Protein AF-A0A9D1BVY3-F1 (afdb_monomer_lite)

Foldseek 3Di:
DDDDDDDDDPDPPVVVVVVVVVVVVVPPDDDDDDPDPPDDDPPCPPPFVPDKDWDDDPAAIEIETHPCVVVRVVVVVVCVVCVVVVCVVVVDDDPHHYYHYDDPDPVVVVVDCPCVVDDPPPPVPDDDD

Radius of gyration: 34.02 Å; chains: 1; bounding box: 101×37×44 Å

Secondary structure (DSSP, 8-state):
------------HHHHHHHHHHHHHTT------------S-----TTGGG-EEEEE-SSEEEEEEGGGHHHHHHHHHHHHHHHHHHHHHHT----SPEEEE--SSHHHHTT--TTTTS-----------

Sequence (129 aa):
MFSKQITFPIMNRKRILVALLFSMLCSFSFAQRLQTTFGKNRIQYHNDFKEWMQYESPHFVTYWYGEGRNIGQAVVQLAELDYEYIQSILEHSINHKIEIIVYTDITDLKQSNMGTEETFVNTGGQTKI

pLDDT: mean 74.88, std 17.73, range [41.19, 97.38]

Structure (mmCIF, N/CA/C/O backbone):
data_AF-A0A9D1BVY3-F1
#
_entry.id   AF-A0A9D1BVY3-F1
#
loop_
_atom_site.group_PDB
_atom_site.id
_atom_site.type_symbol
_atom_site.label_atom_id
_atom_site.label_alt_id
_atom_site.label_comp_id
_atom_site.label_asym_id
_atom_site.label_entity_id
_atom_site.label_seq_id
_atom_site.pdbx_PDB_ins_code
_atom_site.Cartn_x
_atom_site.Cartn_y
_atom_site.Cartn_z
_atom_site.occupancy
_atom_site.B_iso_or_equiv
_atom_site.auth_seq_id
_atom_site.auth_comp_id
_atom_site.auth_asym_id
_atom_site.auth_atom_id
_atom_site.pdbx_PDB_model_num
ATOM 1 N N . MET A 1 1 ? 85.304 8.198 -22.268 1.00 42.16 1 MET A N 1
ATOM 2 C CA . MET A 1 1 ? 84.089 7.808 -21.519 1.00 42.16 1 MET A CA 1
ATOM 3 C C . MET A 1 1 ? 83.528 6.552 -22.177 1.00 42.16 1 MET A C 1
ATOM 5 O O . MET A 1 1 ? 83.503 6.485 -23.395 1.00 42.16 1 MET A O 1
ATOM 9 N N . PHE A 1 2 ? 83.254 5.532 -21.369 1.00 46.22 2 PHE A N 1
ATOM 10 C CA . PHE A 1 2 ? 83.061 4.118 -21.709 1.00 46.22 2 PHE A CA 1
ATOM 11 C C . PHE A 1 2 ? 82.079 3.808 -22.855 1.00 46.22 2 PHE A C 1
ATOM 13 O O . PHE A 1 2 ? 80.932 4.236 -22.812 1.00 46.22 2 PHE A O 1
ATOM 20 N N . SER A 1 3 ? 82.482 2.928 -23.778 1.00 43.12 3 SER A N 1
ATOM 21 C CA . SER A 1 3 ? 81.554 2.084 -24.544 1.00 43.12 3 SER A CA 1
ATOM 22 C C . SER A 1 3 ? 81.644 0.663 -23.981 1.00 43.12 3 SER A C 1
ATOM 24 O O . SER A 1 3 ? 82.603 -0.062 -24.241 1.00 43.12 3 SER A O 1
ATOM 26 N N . LYS A 1 4 ? 80.696 0.290 -23.112 1.00 50.75 4 LYS A N 1
ATOM 27 C CA . LYS A 1 4 ? 80.533 -1.094 -22.644 1.00 50.75 4 LYS A CA 1
ATOM 28 C C . LYS A 1 4 ? 79.823 -1.873 -23.750 1.00 50.75 4 LYS A C 1
ATOM 30 O O . LYS A 1 4 ? 78.652 -1.620 -24.014 1.00 50.75 4 LYS A O 1
ATOM 35 N N . GLN A 1 5 ? 80.511 -2.828 -24.371 1.00 55.28 5 GLN A N 1
ATOM 36 C CA . GLN A 1 5 ? 79.847 -3.814 -25.219 1.00 55.28 5 GLN A CA 1
ATOM 37 C C . GLN A 1 5 ? 78.935 -4.691 -24.350 1.00 55.28 5 GLN A C 1
ATOM 39 O O . GLN A 1 5 ? 79.390 -5.328 -23.399 1.00 55.28 5 GLN A O 1
ATOM 44 N N . ILE A 1 6 ? 77.641 -4.700 -24.664 1.00 58.75 6 ILE A N 1
ATOM 45 C CA . ILE A 1 6 ? 76.645 -5.564 -24.029 1.00 58.75 6 ILE A CA 1
ATOM 46 C C . ILE A 1 6 ? 76.824 -6.963 -24.622 1.00 58.75 6 ILE A C 1
ATOM 48 O O . ILE A 1 6 ? 76.410 -7.235 -25.745 1.00 58.75 6 ILE A O 1
ATOM 52 N N . THR A 1 7 ? 77.477 -7.853 -23.882 1.00 54.28 7 THR A N 1
ATOM 53 C CA . THR A 1 7 ? 77.525 -9.280 -24.210 1.00 54.28 7 THR A CA 1
ATOM 54 C C . THR A 1 7 ? 76.281 -9.945 -23.628 1.00 54.28 7 THR A C 1
ATOM 56 O O . THR A 1 7 ? 76.135 -10.060 -22.413 1.00 54.28 7 THR A O 1
ATOM 59 N N . PHE A 1 8 ? 75.353 -10.367 -24.489 1.00 59.59 8 PHE A N 1
ATOM 60 C CA . PHE A 1 8 ? 74.224 -11.194 -24.064 1.00 59.59 8 PHE A CA 1
ATOM 61 C C . PHE A 1 8 ? 74.736 -12.603 -23.716 1.00 59.59 8 PHE A C 1
ATOM 63 O O . PHE A 1 8 ? 75.427 -13.211 -24.538 1.00 59.59 8 PHE A O 1
ATOM 70 N N . PRO A 1 9 ? 74.434 -13.153 -22.526 1.00 61.94 9 PRO A N 1
ATOM 71 C CA . PRO A 1 9 ? 74.867 -14.498 -22.178 1.00 61.94 9 PRO A CA 1
ATOM 72 C C . PRO A 1 9 ? 74.151 -15.525 -23.064 1.00 61.94 9 PRO A C 1
ATOM 74 O O . PRO A 1 9 ? 72.927 -15.504 -23.199 1.00 61.94 9 PRO A O 1
ATOM 77 N N . ILE A 1 10 ? 74.917 -16.446 -23.654 1.00 64.94 10 ILE A N 1
ATOM 78 C CA . ILE A 1 10 ? 74.396 -17.565 -24.449 1.00 64.94 10 ILE A CA 1
ATOM 79 C C . ILE A 1 10 ? 73.556 -18.445 -23.516 1.00 64.94 10 ILE A C 1
ATOM 81 O O . ILE A 1 10 ? 74.076 -19.157 -22.657 1.00 64.94 10 ILE A O 1
ATOM 85 N N . MET A 1 11 ? 72.234 -18.353 -23.635 1.00 65.06 11 MET A N 1
ATOM 86 C CA . MET A 1 11 ? 71.316 -19.058 -22.749 1.00 65.06 11 MET A CA 1
ATOM 87 C C . MET A 1 11 ? 71.336 -20.564 -23.047 1.00 65.06 11 MET A C 1
ATOM 89 O O . MET A 1 11 ? 71.101 -20.997 -24.174 1.00 65.06 11 MET A O 1
ATOM 93 N N . ASN A 1 12 ? 71.622 -21.378 -22.025 1.00 76.31 12 ASN A N 1
ATOM 94 C CA . ASN A 1 12 ? 71.694 -22.836 -22.144 1.00 76.31 12 ASN A CA 1
ATOM 95 C C . ASN A 1 12 ? 70.412 -23.412 -22.764 1.00 76.31 12 ASN A C 1
ATOM 97 O O . ASN A 1 12 ? 69.319 -23.175 -22.251 1.00 76.31 12 ASN A O 1
ATOM 101 N N . ARG A 1 13 ? 70.547 -24.248 -23.806 1.00 73.44 13 ARG A N 1
ATOM 102 C CA . ARG A 1 13 ? 69.419 -24.855 -24.548 1.00 73.44 13 ARG A CA 1
ATOM 103 C C . ARG A 1 13 ? 68.392 -25.546 -23.635 1.00 73.44 13 ARG A C 1
ATOM 105 O O . ARG A 1 13 ? 67.198 -25.482 -23.894 1.00 73.44 13 ARG A O 1
ATOM 112 N N . LYS A 1 14 ? 68.840 -26.122 -22.510 1.00 75.94 14 LYS A N 1
ATOM 113 C CA . LYS A 1 14 ? 67.967 -26.720 -21.481 1.00 75.94 14 LYS A CA 1
ATOM 114 C C . LYS A 1 14 ? 67.064 -25.694 -20.778 1.00 75.94 14 LYS A C 1
ATOM 116 O O . LYS A 1 14 ? 65.917 -26.003 -20.495 1.00 75.94 14 LYS A O 1
ATOM 121 N N . ARG A 1 15 ? 67.546 -24.469 -20.532 1.00 79.25 15 ARG A N 1
ATOM 122 C CA . ARG A 1 15 ? 66.753 -23.385 -19.920 1.00 79.25 15 ARG A CA 1
ATOM 123 C C . ARG A 1 15 ? 65.685 -22.858 -20.878 1.00 79.25 15 ARG A C 1
ATOM 125 O O . ARG A 1 15 ? 64.579 -22.571 -20.440 1.00 79.25 15 ARG A O 1
ATOM 132 N N . ILE A 1 16 ? 65.997 -22.807 -22.174 1.00 82.31 16 ILE A N 1
ATOM 133 C CA . ILE A 1 16 ? 65.034 -22.435 -23.223 1.00 82.31 16 ILE A CA 1
ATOM 134 C C . ILE A 1 16 ? 63.911 -23.478 -23.308 1.00 82.31 16 ILE A C 1
ATOM 136 O O . ILE A 1 16 ? 62.742 -23.113 -23.341 1.00 82.31 16 ILE A O 1
ATOM 140 N N . LEU A 1 17 ? 64.251 -24.771 -23.263 1.00 82.94 17 LEU A N 1
ATOM 141 C CA . LEU A 1 17 ? 63.256 -25.850 -23.266 1.00 82.94 17 LEU A CA 1
ATOM 142 C C . LEU A 1 17 ? 62.348 -25.820 -22.029 1.00 82.94 17 LEU A C 1
ATOM 144 O O . LEU A 1 17 ? 61.143 -26.004 -22.159 1.00 82.94 17 LEU A O 1
ATOM 148 N N . VAL A 1 18 ? 62.900 -25.537 -20.845 1.00 84.69 18 VAL A N 1
ATOM 149 C CA . VAL A 1 18 ? 62.105 -25.405 -19.611 1.00 84.69 18 VAL A CA 1
ATOM 150 C C . VAL A 1 18 ? 61.169 -24.195 -19.676 1.00 84.69 18 VAL A C 1
ATOM 152 O O . VAL A 1 18 ? 60.008 -24.306 -19.293 1.00 84.69 18 VAL A O 1
ATOM 155 N N . ALA A 1 19 ? 61.634 -23.062 -20.210 1.00 83.56 19 ALA A N 1
ATOM 156 C CA . ALA A 1 19 ? 60.797 -21.878 -20.393 1.00 83.56 19 ALA A CA 1
ATOM 157 C C . ALA A 1 19 ? 59.654 -22.122 -21.397 1.00 83.56 19 ALA A C 1
ATOM 159 O O . ALA A 1 19 ? 58.520 -21.715 -21.149 1.00 83.56 19 ALA A O 1
ATOM 160 N N . LEU A 1 20 ? 59.927 -22.840 -22.493 1.00 82.81 20 LEU A N 1
ATOM 161 C CA . LEU A 1 20 ? 58.908 -23.230 -23.474 1.00 82.81 20 LEU A CA 1
ATOM 162 C C . LEU A 1 20 ? 57.871 -24.188 -22.879 1.00 82.81 20 LEU A C 1
ATOM 164 O O . LEU A 1 20 ? 56.674 -23.995 -23.083 1.00 82.81 20 LEU A O 1
ATOM 168 N N . LEU A 1 21 ? 58.312 -25.175 -22.094 1.00 81.44 21 LEU A N 1
ATOM 169 C CA . LEU A 1 21 ? 57.415 -26.107 -21.410 1.00 81.44 21 LEU A CA 1
ATOM 170 C C . LEU A 1 21 ? 56.499 -25.378 -20.413 1.00 81.44 21 LEU A C 1
ATOM 172 O O . LEU A 1 21 ? 55.300 -25.642 -20.365 1.00 81.44 21 LEU A O 1
ATOM 176 N N . PHE A 1 22 ? 57.046 -24.420 -19.661 1.00 80.06 22 PHE A N 1
ATOM 177 C CA . PHE A 1 22 ? 56.279 -23.613 -18.711 1.00 80.06 22 PHE A CA 1
ATOM 178 C C . PHE A 1 22 ? 55.256 -22.702 -19.410 1.00 80.06 22 PHE A C 1
ATOM 180 O O . PHE A 1 22 ? 54.105 -22.621 -18.988 1.00 80.06 22 PHE A O 1
ATOM 187 N N . SER A 1 23 ? 55.636 -22.087 -20.534 1.00 77.12 23 SER A N 1
ATOM 188 C CA . SER A 1 23 ? 54.726 -21.280 -21.360 1.00 77.12 23 SER A CA 1
ATOM 189 C C . SER A 1 23 ? 53.549 -22.094 -21.908 1.00 77.12 23 SER A C 1
ATOM 191 O O . SER A 1 23 ? 52.434 -21.583 -22.010 1.00 77.12 23 SER A O 1
ATOM 193 N N . MET A 1 24 ? 53.783 -23.358 -22.265 1.00 76.00 24 MET A N 1
ATOM 194 C CA . MET A 1 24 ? 52.747 -24.238 -22.804 1.00 76.00 24 MET A CA 1
ATOM 195 C C . MET A 1 24 ? 51.742 -24.675 -21.724 1.00 76.00 24 MET A C 1
ATOM 197 O O . MET A 1 24 ? 50.550 -24.783 -22.003 1.00 76.00 24 MET A O 1
ATOM 201 N N . LEU A 1 25 ? 52.192 -24.833 -20.474 1.00 71.12 25 LEU A N 1
ATOM 202 C CA . LEU A 1 25 ? 51.334 -25.167 -19.329 1.00 71.12 25 LEU A CA 1
ATOM 203 C C . LEU A 1 25 ? 50.387 -24.019 -18.928 1.00 71.12 25 LEU A C 1
ATOM 205 O O . LEU A 1 25 ? 49.267 -24.279 -18.498 1.00 71.12 25 LEU A O 1
ATOM 209 N N . CYS A 1 26 ? 50.779 -22.756 -19.129 1.00 68.06 26 CYS A N 1
ATOM 210 C CA . CYS A 1 26 ? 49.945 -21.586 -18.809 1.00 68.06 26 CYS A CA 1
ATOM 211 C C . CYS A 1 26 ? 48.747 -21.362 -19.752 1.00 68.06 26 CYS A C 1
ATOM 213 O O . CYS A 1 26 ? 47.907 -20.511 -19.468 1.00 68.06 26 CYS A O 1
ATOM 215 N N . SER A 1 27 ? 48.646 -22.091 -20.868 1.00 66.81 27 SER A N 1
ATOM 216 C CA . SER A 1 27 ? 47.644 -21.817 -21.912 1.00 66.81 27 SER A CA 1
ATOM 217 C C . SER A 1 27 ? 46.282 -22.504 -21.687 1.00 66.81 27 SER A C 1
ATOM 219 O O . SER A 1 27 ? 45.376 -22.335 -22.497 1.00 66.81 27 SER A O 1
ATOM 221 N N . PHE A 1 28 ? 46.103 -23.257 -20.593 1.00 61.16 28 PHE A N 1
ATOM 222 C CA . PHE A 1 28 ? 44.905 -24.077 -20.330 1.00 61.16 28 PHE A CA 1
ATOM 223 C C . PHE A 1 28 ? 43.875 -23.449 -19.373 1.00 61.16 28 PHE A C 1
ATOM 225 O O . PHE A 1 28 ? 43.232 -24.148 -18.592 1.00 61.16 28 PHE A O 1
ATOM 232 N N . SER A 1 29 ? 43.656 -22.137 -19.451 1.00 64.75 29 SER A N 1
ATOM 233 C CA . SER A 1 29 ? 42.587 -21.476 -18.688 1.00 64.75 29 SER A CA 1
ATOM 234 C C . SER A 1 29 ? 41.321 -21.333 -19.539 1.00 64.75 29 SER A C 1
ATOM 236 O O . SER A 1 29 ? 41.121 -20.323 -20.211 1.00 64.75 29 SER A O 1
ATOM 238 N N . PHE A 1 30 ? 40.441 -22.339 -19.511 1.00 66.25 30 PHE A N 1
ATOM 239 C CA . PHE A 1 30 ? 39.075 -22.206 -20.030 1.00 66.25 30 PHE A CA 1
ATOM 240 C C . PHE A 1 30 ? 38.214 -21.452 -19.007 1.00 66.25 30 PHE A C 1
ATOM 242 O O . PHE A 1 30 ? 37.752 -22.022 -18.022 1.00 66.25 30 PHE A O 1
ATOM 249 N N . ALA A 1 31 ? 37.984 -20.160 -19.237 1.00 71.56 31 ALA A N 1
ATOM 250 C CA . ALA A 1 31 ? 36.973 -19.410 -18.500 1.00 71.56 31 ALA A CA 1
ATOM 251 C C . ALA A 1 31 ? 35.573 -19.874 -18.944 1.00 71.56 31 ALA A C 1
ATOM 253 O O . ALA A 1 31 ? 35.222 -19.764 -20.122 1.00 71.56 31 ALA A O 1
ATOM 254 N N . GLN A 1 32 ? 34.769 -20.396 -18.016 1.00 70.06 32 GLN A N 1
ATOM 255 C CA . GLN A 1 32 ? 33.373 -20.747 -18.280 1.00 70.06 32 GLN A CA 1
ATOM 256 C C . GLN A 1 32 ? 32.580 -19.461 -18.551 1.00 70.06 32 GLN A C 1
ATOM 258 O O . GLN A 1 32 ? 32.345 -18.661 -17.648 1.00 70.06 32 GLN A O 1
ATOM 263 N N . ARG A 1 33 ? 32.175 -19.232 -19.805 1.00 64.56 33 ARG A N 1
ATOM 264 C CA . ARG A 1 33 ? 31.245 -18.146 -20.139 1.00 64.56 33 ARG A CA 1
ATOM 265 C C . ARG A 1 33 ? 29.829 -18.626 -19.842 1.00 64.56 33 ARG A C 1
ATOM 267 O O . ARG A 1 33 ? 29.330 -19.525 -20.513 1.00 64.56 33 ARG A O 1
ATOM 274 N N . LEU A 1 34 ? 29.185 -18.025 -18.846 1.00 62.09 34 LEU A N 1
ATOM 275 C CA . LEU A 1 34 ? 27.749 -18.173 -18.622 1.00 62.09 34 LEU A CA 1
ATOM 276 C C . LEU A 1 34 ? 27.015 -17.509 -19.792 1.00 62.09 34 LEU A C 1
ATOM 278 O O . LEU A 1 34 ? 26.932 -16.286 -19.868 1.00 62.09 34 LEU A O 1
ATOM 282 N N . GLN A 1 35 ? 26.513 -18.308 -20.732 1.00 59.97 35 GLN A N 1
ATOM 283 C CA . GLN A 1 35 ? 25.638 -17.813 -21.787 1.00 59.97 35 GLN A CA 1
ATOM 284 C C . GLN A 1 35 ? 24.215 -17.746 -21.240 1.00 59.97 35 GLN A C 1
ATOM 286 O O . GLN A 1 35 ? 23.431 -18.682 -21.378 1.00 59.97 35 GLN A O 1
ATOM 291 N N . THR A 1 36 ? 23.884 -16.637 -20.584 1.00 62.06 36 THR A N 1
ATOM 292 C CA . THR A 1 36 ? 22.492 -16.320 -20.282 1.00 62.06 36 THR A CA 1
ATOM 293 C C . THR A 1 36 ? 21.882 -15.663 -21.516 1.00 62.06 36 THR A C 1
ATOM 295 O O . THR A 1 36 ? 22.367 -14.652 -22.024 1.00 62.06 36 THR A O 1
ATOM 298 N N . THR A 1 37 ? 20.812 -16.245 -22.052 1.00 59.56 37 THR A N 1
ATOM 299 C CA . THR A 1 37 ? 19.938 -15.521 -22.976 1.00 59.56 37 THR A CA 1
ATOM 300 C C . THR A 1 37 ? 19.244 -14.435 -22.171 1.00 59.56 37 THR A C 1
ATOM 302 O O . THR A 1 37 ? 18.290 -14.713 -21.445 1.00 59.56 37 THR A O 1
ATOM 305 N N . PHE A 1 38 ? 19.758 -13.209 -22.268 1.00 59.25 38 PHE A N 1
ATOM 306 C CA . PHE A 1 38 ? 19.105 -12.010 -21.758 1.00 59.25 38 PHE A CA 1
ATOM 307 C C . PHE A 1 38 ? 17.762 -11.871 -22.490 1.00 59.25 38 PHE A C 1
ATOM 309 O O . PHE A 1 38 ? 17.678 -11.372 -23.613 1.00 59.25 38 PHE A O 1
ATOM 316 N N . GLY A 1 39 ? 16.705 -12.421 -21.892 1.00 57.88 39 GLY A N 1
ATOM 317 C CA . GLY A 1 39 ? 15.340 -12.186 -22.331 1.00 57.88 39 GLY A CA 1
ATOM 318 C C . GLY A 1 39 ? 15.074 -10.690 -22.238 1.00 57.88 39 GLY A C 1
ATOM 319 O O . GLY A 1 39 ? 15.389 -10.094 -21.215 1.00 57.88 39 GLY A O 1
ATOM 320 N N . LYS A 1 40 ? 14.582 -10.117 -23.345 1.00 58.50 40 LYS A N 1
ATOM 321 C CA . LYS A 1 40 ? 14.055 -8.753 -23.533 1.00 58.50 40 LYS A CA 1
ATOM 322 C C . LYS A 1 40 ? 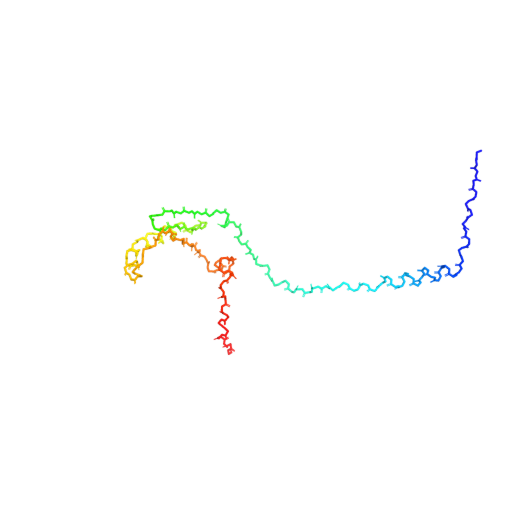14.113 -7.876 -22.275 1.00 58.50 40 LYS A C 1
ATOM 324 O O . LYS A 1 40 ? 13.448 -8.200 -21.295 1.00 58.50 40 LYS A O 1
ATOM 329 N N . ASN A 1 41 ? 14.828 -6.747 -22.351 1.00 56.12 41 ASN A N 1
ATOM 330 C CA . ASN A 1 41 ? 14.800 -5.678 -21.345 1.00 56.12 41 ASN A CA 1
ATOM 331 C C . ASN A 1 41 ? 13.408 -5.575 -20.702 1.00 56.12 41 ASN A C 1
ATOM 333 O O . ASN A 1 41 ? 12.438 -5.259 -21.395 1.00 56.12 41 ASN A O 1
ATOM 337 N N . ARG A 1 42 ? 13.307 -5.809 -19.386 1.00 55.16 42 ARG A N 1
ATOM 338 C CA . ARG A 1 42 ? 12.199 -5.235 -18.620 1.00 55.16 42 ARG A CA 1
ATOM 339 C C . ARG A 1 42 ? 12.396 -3.730 -18.723 1.00 55.16 42 ARG A C 1
ATOM 341 O O . ARG A 1 42 ? 13.327 -3.191 -18.132 1.00 55.16 42 ARG A O 1
ATOM 348 N N . ILE A 1 43 ? 11.600 -3.073 -19.561 1.00 49.34 43 ILE A N 1
ATOM 349 C CA . ILE A 1 43 ? 11.563 -1.616 -19.602 1.00 49.34 43 ILE A CA 1
ATOM 350 C C . ILE A 1 43 ? 10.973 -1.209 -18.259 1.00 49.34 43 ILE A C 1
ATOM 352 O O . ILE A 1 43 ? 9.779 -1.349 -18.021 1.00 49.34 43 ILE A O 1
ATOM 356 N N . GLN A 1 44 ? 11.844 -0.809 -17.345 1.00 55.06 44 GLN A N 1
ATOM 357 C CA . GLN A 1 44 ? 11.439 -0.245 -16.077 1.00 55.06 44 GLN A CA 1
ATOM 358 C C . GLN A 1 44 ? 10.983 1.179 -16.385 1.00 55.06 44 GLN A C 1
ATOM 360 O O . GLN A 1 44 ? 11.809 2.048 -16.672 1.00 55.06 44 GLN A O 1
ATOM 365 N N . TYR A 1 45 ? 9.670 1.407 -16.414 1.00 53.03 45 TYR A N 1
ATOM 366 C CA . TYR A 1 45 ? 9.091 2.747 -16.506 1.00 53.03 45 TYR A CA 1
ATOM 367 C C . TYR A 1 45 ? 9.343 3.457 -15.163 1.00 53.03 45 TYR A C 1
ATOM 369 O O . TYR A 1 45 ? 8.496 3.536 -14.287 1.00 53.03 45 TYR A O 1
ATOM 377 N N . HIS A 1 46 ? 10.591 3.869 -14.943 1.00 54.66 46 HIS A N 1
ATOM 378 C CA . HIS A 1 46 ? 11.146 4.158 -13.617 1.00 54.66 46 HIS A CA 1
ATOM 379 C C . HIS A 1 46 ? 11.011 5.627 -13.189 1.00 54.66 46 HIS A C 1
ATOM 381 O O . HIS A 1 46 ? 11.879 6.151 -12.489 1.00 54.66 46 HIS A O 1
ATOM 387 N N . ASN A 1 47 ? 9.953 6.317 -13.615 1.00 55.28 47 ASN A N 1
ATOM 388 C CA . ASN A 1 47 ? 9.692 7.678 -13.139 1.00 55.28 47 ASN A CA 1
ATOM 389 C C . ASN A 1 47 ? 8.547 7.743 -12.124 1.00 55.28 47 ASN A C 1
ATOM 391 O O . ASN A 1 47 ? 8.663 8.520 -11.184 1.00 55.28 47 ASN A O 1
ATOM 395 N N . ASP A 1 48 ? 7.533 6.883 -12.230 1.00 54.03 48 ASP A N 1
ATOM 396 C CA . ASP A 1 48 ? 6.344 6.976 -11.367 1.00 54.03 48 ASP A CA 1
ATOM 397 C C . ASP A 1 48 ? 6.605 6.457 -9.942 1.00 54.03 48 ASP A C 1
ATOM 399 O O . ASP A 1 48 ? 5.972 6.900 -8.991 1.00 54.03 48 ASP A O 1
ATOM 403 N N . PHE A 1 49 ? 7.605 5.585 -9.768 1.00 57.84 49 PHE A N 1
ATOM 404 C CA . PHE A 1 49 ? 8.049 5.070 -8.463 1.00 57.84 49 PHE A CA 1
ATOM 405 C C . PHE A 1 49 ? 8.937 6.030 -7.663 1.00 57.84 49 PHE A C 1
ATOM 407 O O . PHE A 1 49 ? 9.351 5.695 -6.552 1.00 57.84 49 PHE A O 1
ATOM 414 N N . LYS A 1 50 ? 9.313 7.183 -8.230 1.00 59.41 50 LYS A N 1
ATOM 415 C CA . LYS A 1 50 ? 10.249 8.105 -7.565 1.00 59.41 50 LYS A CA 1
ATOM 416 C C . LYS A 1 50 ? 9.621 8.817 -6.374 1.00 59.41 50 LYS A C 1
ATOM 418 O O . LYS A 1 50 ? 10.347 9.226 -5.473 1.00 59.41 50 LYS A O 1
ATOM 423 N N . GLU A 1 51 ? 8.298 8.937 -6.361 1.00 71.00 51 GLU A N 1
ATOM 424 C CA . GLU A 1 51 ? 7.560 9.693 -5.356 1.00 71.00 51 GLU A CA 1
ATOM 425 C C . GLU A 1 51 ? 6.456 8.815 -4.769 1.00 71.00 51 GLU A C 1
ATOM 427 O O . GLU A 1 51 ? 5.344 8.721 -5.290 1.00 71.00 51 GLU A O 1
ATOM 432 N N . TRP A 1 52 ? 6.800 8.137 -3.676 1.00 84.19 52 TRP A N 1
ATOM 433 C CA . TRP A 1 52 ? 5.817 7.480 -2.827 1.00 84.19 52 TRP A CA 1
ATOM 434 C C . TRP A 1 52 ? 5.139 8.521 -1.950 1.00 84.19 52 TRP A C 1
ATOM 436 O O . TRP A 1 52 ? 5.792 9.340 -1.302 1.00 84.19 52 TRP A O 1
ATOM 446 N N . MET A 1 53 ? 3.820 8.449 -1.913 1.00 89.00 53 MET A N 1
ATOM 447 C CA . MET A 1 53 ? 2.970 9.273 -1.074 1.00 89.00 53 MET A CA 1
ATOM 448 C C . MET A 1 53 ? 2.325 8.389 -0.018 1.00 89.00 53 MET A C 1
ATOM 450 O O . MET A 1 53 ? 2.007 7.227 -0.274 1.00 89.00 53 MET A O 1
ATOM 454 N N . GLN A 1 54 ? 2.120 8.958 1.166 1.00 92.88 54 GLN A N 1
ATOM 455 C CA . GLN A 1 54 ? 1.485 8.276 2.283 1.00 92.88 54 GLN A CA 1
ATOM 456 C C . GLN A 1 54 ? 0.343 9.110 2.853 1.00 92.88 54 GLN A C 1
ATOM 458 O O . GLN A 1 54 ? 0.396 10.345 2.856 1.00 92.88 54 GLN A O 1
ATOM 463 N N . TYR A 1 55 ? -0.666 8.428 3.381 1.00 94.56 55 TYR A N 1
ATOM 464 C CA . TYR A 1 55 ? -1.702 9.031 4.203 1.00 94.56 55 TYR A CA 1
ATOM 465 C C . TYR A 1 55 ? -2.034 8.134 5.381 1.00 94.56 55 TYR A C 1
ATOM 467 O O . TYR A 1 55 ? -2.212 6.927 5.236 1.00 94.56 55 TYR A O 1
ATOM 475 N N . GLU A 1 56 ? -2.119 8.758 6.545 1.00 95.88 56 GLU A N 1
ATOM 476 C CA . GLU A 1 56 ? -2.327 8.092 7.815 1.00 95.88 56 GLU A CA 1
ATOM 477 C C . GLU A 1 56 ? -3.703 8.465 8.367 1.00 95.88 56 GLU A C 1
ATOM 479 O O . GLU A 1 56 ? -4.047 9.643 8.489 1.00 95.88 56 GLU A O 1
ATOM 484 N N . SER A 1 57 ? -4.479 7.441 8.698 1.00 95.44 57 SER A N 1
ATOM 485 C CA . SER A 1 57 ? -5.786 7.527 9.340 1.00 95.44 57 SER A CA 1
ATOM 486 C C . SER A 1 57 ? -5.707 6.921 10.754 1.00 95.44 57 SER A C 1
ATOM 488 O O . SER A 1 57 ? -4.613 6.539 11.196 1.00 95.44 57 SER A O 1
ATOM 490 N N . PRO A 1 58 ? -6.805 6.878 11.533 1.00 94.94 58 PRO A N 1
ATOM 491 C CA . PRO A 1 58 ? -6.789 6.282 12.868 1.00 94.94 58 PRO A CA 1
ATOM 492 C C . PRO A 1 58 ? -6.266 4.839 12.903 1.00 94.94 58 PRO A C 1
ATOM 494 O O . PRO A 1 58 ? -5.422 4.540 13.750 1.00 94.94 58 PRO A O 1
ATOM 497 N N . HIS A 1 59 ? -6.691 3.986 11.966 1.00 95.75 59 HIS A N 1
ATOM 498 C CA . HIS A 1 59 ? -6.386 2.551 11.971 1.00 95.75 59 HIS A CA 1
ATOM 499 C C . HIS A 1 59 ? -5.472 2.096 10.825 1.00 95.75 59 HIS A C 1
ATOM 501 O O . HIS A 1 59 ? -4.947 0.985 10.882 1.00 95.75 59 HIS A O 1
ATOM 507 N N . PHE A 1 60 ? -5.228 2.936 9.813 1.00 97.12 60 PHE A N 1
ATOM 508 C CA . PHE A 1 60 ? -4.466 2.551 8.623 1.00 97.12 60 PHE A CA 1
ATOM 509 C C . PHE A 1 60 ? -3.366 3.549 8.250 1.00 97.12 60 PHE A C 1
ATOM 511 O O . PHE A 1 60 ? -3.445 4.749 8.526 1.00 97.12 60 PHE A O 1
ATOM 518 N N . VAL A 1 61 ? -2.348 3.044 7.553 1.00 96.50 61 VAL A N 1
ATOM 519 C CA . VAL A 1 61 ? -1.382 3.842 6.789 1.00 96.50 61 VAL A CA 1
ATOM 520 C C . VAL A 1 61 ? -1.441 3.373 5.343 1.00 96.50 61 VAL A C 1
ATOM 522 O O . VAL A 1 61 ? -1.196 2.207 5.060 1.00 96.50 61 VAL A O 1
ATOM 525 N N . THR A 1 62 ? -1.808 4.257 4.420 1.00 95.94 62 THR A N 1
ATOM 526 C CA . THR A 1 62 ? -1.961 3.915 3.000 1.00 95.94 62 THR A CA 1
ATOM 527 C C . THR A 1 62 ? -0.866 4.558 2.164 1.00 95.94 62 THR A C 1
ATOM 529 O O . THR A 1 62 ? -0.658 5.768 2.249 1.00 95.94 62 THR A O 1
ATOM 532 N N . TYR A 1 63 ? -0.211 3.758 1.325 1.00 94.19 63 TYR A N 1
ATOM 533 C CA . TYR A 1 63 ? 0.864 4.152 0.421 1.00 94.19 63 TYR A CA 1
ATOM 534 C C . TYR A 1 63 ? 0.422 4.031 -1.036 1.00 94.19 63 TYR A C 1
ATOM 536 O O . TYR A 1 63 ? -0.218 3.052 -1.419 1.00 94.19 63 TYR A O 1
ATOM 544 N N . TRP A 1 64 ? 0.800 4.995 -1.868 1.00 92.31 64 TRP A N 1
ATOM 545 C CA . TRP A 1 64 ? 0.622 4.944 -3.322 1.00 92.31 64 TRP A CA 1
ATOM 546 C C . TRP A 1 64 ? 1.755 5.701 -4.017 1.00 92.31 64 TRP A C 1
ATOM 548 O O . TRP A 1 64 ? 2.528 6.411 -3.375 1.00 92.31 64 TRP A O 1
ATOM 558 N N . TYR A 1 65 ? 1.845 5.575 -5.336 1.00 88.19 65 TYR A N 1
ATOM 559 C CA . TYR A 1 65 ? 2.826 6.274 -6.166 1.00 88.19 65 TYR A CA 1
ATOM 560 C C . TYR A 1 65 ? 2.151 6.924 -7.378 1.00 88.19 65 TYR A C 1
ATOM 562 O O . TYR A 1 65 ? 1.032 6.554 -7.757 1.00 88.19 65 TYR A O 1
ATOM 570 N N . GLY A 1 66 ? 2.826 7.916 -7.962 1.00 85.31 66 GLY A N 1
ATOM 571 C CA . GLY A 1 66 ? 2.362 8.643 -9.146 1.00 85.31 66 GLY A CA 1
ATOM 572 C C . GLY A 1 66 ? 0.912 9.139 -9.033 1.00 85.31 66 GLY A C 1
ATOM 573 O O . GLY A 1 66 ? 0.491 9.692 -8.015 1.00 85.31 66 GLY A O 1
ATOM 574 N N . GLU A 1 67 ? 0.118 8.879 -10.072 1.00 83.25 67 GLU A N 1
ATOM 575 C CA . GLU A 1 67 ? -1.288 9.303 -10.184 1.00 83.25 67 GLU A CA 1
ATOM 576 C C . GLU A 1 67 ? -2.271 8.476 -9.320 1.00 83.25 67 GLU A C 1
ATOM 578 O O . GLU A 1 67 ? -3.487 8.678 -9.373 1.00 83.25 67 GLU A O 1
ATOM 583 N N . GLY A 1 68 ? -1.779 7.558 -8.478 1.00 85.94 68 GLY A N 1
ATOM 584 C CA . GLY A 1 68 ? -2.594 6.672 -7.634 1.00 85.94 68 GLY A CA 1
ATOM 585 C C . GLY A 1 68 ? -3.346 7.353 -6.481 1.00 85.94 68 GLY A C 1
ATOM 586 O O . GLY A 1 68 ? -4.042 6.677 -5.725 1.00 85.94 68 GLY A O 1
ATOM 587 N N . ARG A 1 69 ? -3.249 8.680 -6.331 1.00 89.69 69 ARG A N 1
ATOM 588 C CA . ARG A 1 69 ? -3.778 9.423 -5.173 1.00 89.69 69 ARG A CA 1
ATOM 589 C C . ARG A 1 69 ? -5.269 9.222 -4.928 1.00 89.69 69 ARG A C 1
ATOM 591 O O . ARG A 1 69 ? -5.662 8.955 -3.797 1.00 89.69 69 ARG A O 1
ATOM 598 N N . ASN A 1 70 ? -6.094 9.352 -5.964 1.00 92.81 70 ASN A N 1
ATOM 599 C CA . ASN A 1 70 ? -7.547 9.223 -5.814 1.00 92.81 70 ASN A CA 1
ATOM 600 C C . ASN A 1 70 ? -7.936 7.804 -5.376 1.00 92.81 70 ASN A C 1
ATOM 602 O O . ASN A 1 70 ? -8.851 7.630 -4.575 1.00 92.81 70 ASN A O 1
ATOM 606 N N . ILE A 1 71 ? -7.203 6.800 -5.866 1.00 93.38 71 ILE A N 1
ATOM 607 C CA . ILE A 1 71 ? -7.399 5.398 -5.493 1.00 93.38 71 ILE A CA 1
ATOM 608 C C . ILE A 1 71 ? -6.964 5.194 -4.039 1.00 93.38 71 ILE A C 1
ATOM 610 O O . ILE A 1 71 ? -7.747 4.683 -3.247 1.00 93.38 71 ILE A O 1
ATOM 614 N N . GLY A 1 72 ? -5.775 5.670 -3.654 1.00 93.56 72 GLY A N 1
ATOM 615 C CA . GLY A 1 72 ? -5.280 5.592 -2.275 1.00 93.56 72 GLY A CA 1
ATOM 616 C C . GLY A 1 72 ? -6.216 6.244 -1.255 1.00 93.56 72 GLY A C 1
ATOM 617 O O . GLY A 1 72 ? -6.502 5.665 -0.210 1.00 93.56 72 GLY A O 1
ATOM 618 N N . GLN A 1 73 ? -6.772 7.411 -1.587 1.00 93.94 73 GLN A N 1
ATOM 619 C CA . GLN A 1 73 ? -7.738 8.103 -0.730 1.00 93.94 73 GLN A CA 1
ATOM 620 C C . GLN A 1 73 ? -9.083 7.376 -0.619 1.00 93.94 73 GLN A C 1
ATOM 622 O O . GLN A 1 73 ? -9.688 7.390 0.451 1.00 93.94 73 GLN A O 1
ATOM 627 N N . ALA A 1 74 ? -9.565 6.754 -1.695 1.00 96.06 74 ALA A N 1
ATOM 628 C CA . ALA A 1 74 ? -10.778 5.944 -1.638 1.00 96.06 74 ALA A CA 1
ATOM 629 C C . ALA A 1 74 ? -10.558 4.673 -0.805 1.00 96.06 74 ALA A C 1
ATOM 631 O O . ALA A 1 74 ? -11.403 4.315 0.011 1.00 96.06 74 ALA A O 1
ATOM 632 N N . VAL A 1 75 ? -9.399 4.029 -0.965 1.00 96.12 75 VAL A N 1
A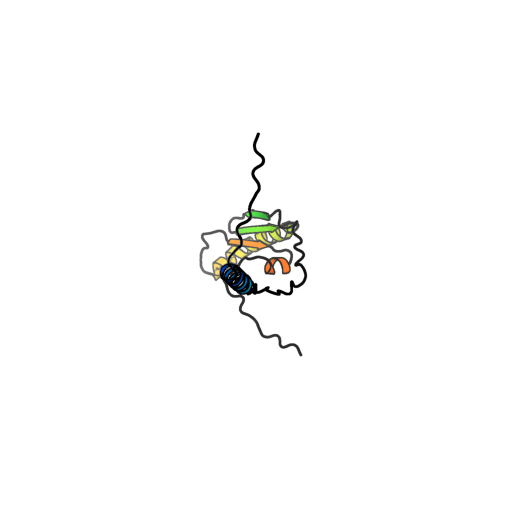TOM 633 C CA . VAL A 1 75 ? -9.026 2.814 -0.232 1.00 96.12 75 VAL A CA 1
ATOM 634 C C . VAL A 1 75 ? -9.008 3.055 1.274 1.00 96.12 75 VAL A C 1
ATOM 636 O O . VAL A 1 75 ? -9.648 2.299 1.997 1.00 96.12 75 VAL A O 1
ATOM 639 N N . VAL A 1 76 ? -8.358 4.121 1.753 1.00 96.56 76 VAL A N 1
ATOM 640 C CA . VAL A 1 76 ? -8.326 4.408 3.199 1.00 96.56 76 VAL A CA 1
ATOM 641 C C . VAL A 1 76 ? -9.717 4.717 3.763 1.00 96.56 76 VAL A C 1
ATOM 643 O O . VAL A 1 76 ? -10.032 4.303 4.872 1.00 96.56 76 VAL A O 1
ATOM 646 N N . GLN A 1 77 ? -10.582 5.394 2.998 1.00 96.94 77 GLN A N 1
ATOM 647 C CA . GLN A 1 77 ? -11.954 5.686 3.432 1.00 96.94 77 GLN A CA 1
ATOM 648 C C . GLN A 1 77 ? -12.796 4.415 3.561 1.00 96.9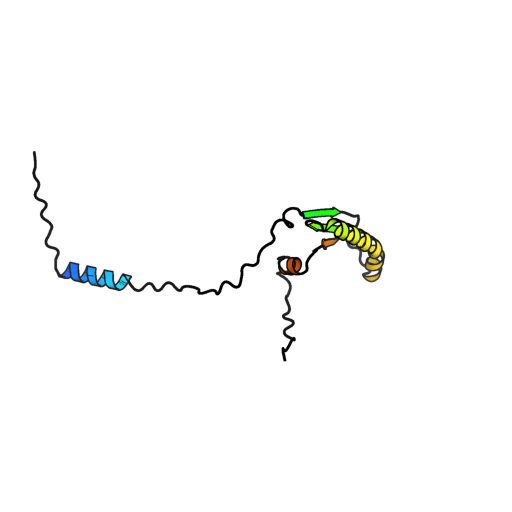4 77 GLN A C 1
ATOM 650 O O . GLN A 1 77 ? -13.520 4.261 4.541 1.00 96.94 77 GLN A O 1
ATOM 655 N N . LEU A 1 78 ? -12.692 3.508 2.586 1.00 97.38 78 LEU A N 1
ATOM 656 C CA . LEU A 1 78 ? -13.384 2.221 2.629 1.00 97.38 78 LEU A CA 1
ATOM 657 C C . LEU A 1 78 ? -12.846 1.339 3.760 1.00 97.38 78 LEU A C 1
ATOM 659 O O . LEU A 1 78 ? -13.629 0.755 4.500 1.00 97.38 78 LEU A O 1
ATOM 663 N N . ALA A 1 79 ? -11.525 1.302 3.941 1.00 96.38 79 ALA A N 1
ATOM 664 C CA . ALA A 1 79 ? -10.891 0.523 4.998 1.00 96.38 79 ALA A CA 1
ATOM 665 C C . ALA A 1 79 ? -11.338 0.974 6.399 1.00 96.38 79 ALA A C 1
ATOM 667 O O . ALA A 1 79 ? -11.650 0.136 7.240 1.00 96.38 79 ALA A O 1
ATOM 668 N N . GLU A 1 80 ? -11.421 2.285 6.639 1.00 96.25 80 GLU A N 1
ATOM 669 C CA . GLU A 1 80 ? -11.927 2.833 7.904 1.00 96.25 80 GLU A CA 1
ATOM 670 C C . GLU A 1 80 ? -13.421 2.551 8.115 1.00 96.25 80 GLU A C 1
ATOM 672 O O . GLU A 1 80 ? -13.833 2.272 9.238 1.00 96.25 80 GLU A O 1
ATOM 677 N N . LEU A 1 81 ? -14.232 2.582 7.051 1.00 97.19 81 LEU A N 1
ATOM 678 C CA . LEU A 1 81 ? -15.660 2.253 7.131 1.00 97.19 81 LEU A CA 1
ATOM 679 C C . LEU A 1 81 ? -15.874 0.790 7.542 1.00 97.19 81 LEU A C 1
ATOM 681 O O . LEU A 1 81 ? -16.721 0.503 8.388 1.00 97.19 81 LEU A O 1
ATOM 685 N N . ASP A 1 82 ? -15.086 -0.121 6.974 1.00 95.56 82 ASP A N 1
ATOM 686 C CA . ASP A 1 82 ? -15.207 -1.558 7.225 1.00 95.56 82 ASP A CA 1
ATOM 687 C C . ASP A 1 82 ? -14.485 -2.012 8.507 1.00 95.56 82 ASP A C 1
ATOM 689 O O . ASP A 1 82 ? -14.686 -3.142 8.962 1.00 95.56 82 ASP A O 1
ATOM 693 N N . TYR A 1 83 ? -13.662 -1.153 9.116 1.00 94.75 83 TYR A N 1
ATOM 694 C CA . TYR A 1 83 ? -12.795 -1.516 10.237 1.00 94.75 83 TYR A CA 1
ATOM 695 C C . TYR A 1 83 ? -13.567 -2.085 11.432 1.00 94.75 83 TYR A C 1
ATOM 697 O O . TYR A 1 83 ? -13.238 -3.170 11.910 1.00 94.75 83 TYR A O 1
ATOM 705 N N . GLU A 1 84 ? -14.626 -1.404 11.885 1.00 92.12 84 GLU A N 1
ATOM 706 C CA . GLU A 1 84 ? -15.426 -1.864 13.031 1.00 92.12 84 GLU A CA 1
ATOM 707 C C . GLU A 1 84 ? -16.082 -3.224 12.757 1.00 92.12 84 GLU A C 1
ATOM 709 O O . GLU A 1 84 ? -16.118 -4.100 13.625 1.00 92.12 84 GLU A O 1
ATOM 714 N N . TYR A 1 85 ? -16.559 -3.426 11.526 1.00 94.19 85 TYR A N 1
ATOM 715 C CA . TYR A 1 85 ? -17.169 -4.682 11.109 1.00 94.19 85 TYR A CA 1
ATOM 716 C C . TYR A 1 85 ? -16.148 -5.825 11.114 1.00 94.19 85 TYR A C 1
ATOM 718 O O . TYR A 1 85 ? -16.394 -6.867 11.727 1.00 94.19 85 TYR A O 1
ATOM 726 N N . ILE A 1 86 ? -14.978 -5.619 10.505 1.00 92.38 86 ILE A N 1
ATOM 727 C CA . ILE A 1 86 ? -13.899 -6.614 10.476 1.00 92.38 86 ILE A CA 1
ATOM 728 C C . ILE A 1 86 ? -13.419 -6.924 11.898 1.00 92.38 86 ILE A C 1
ATOM 730 O O . ILE A 1 86 ? -13.274 -8.094 12.256 1.00 92.38 86 ILE A O 1
ATOM 734 N N . GLN A 1 87 ? -13.237 -5.901 12.735 1.00 91.75 87 GLN A N 1
ATOM 735 C CA . GLN A 1 87 ? -12.830 -6.070 14.128 1.00 91.75 87 GLN A CA 1
ATOM 736 C C . GLN A 1 87 ? -13.841 -6.920 14.912 1.00 91.75 87 GLN A C 1
ATOM 738 O O . GLN A 1 87 ? -13.438 -7.772 15.706 1.00 91.75 87 GLN A O 1
ATOM 743 N N . SER A 1 88 ? -15.143 -6.731 14.666 1.00 92.56 88 SER A N 1
ATOM 744 C CA . SER A 1 88 ? -16.193 -7.523 15.316 1.00 92.56 88 SER A CA 1
ATOM 745 C C . SER A 1 88 ? -16.145 -9.005 14.933 1.00 92.56 88 SER A C 1
ATOM 747 O O . SER A 1 88 ? -16.355 -9.858 15.789 1.00 92.56 88 SER A O 1
ATOM 749 N N . ILE A 1 89 ? -15.812 -9.316 13.677 1.00 94.75 89 ILE A N 1
ATOM 750 C CA . ILE A 1 89 ? -15.709 -10.697 13.183 1.00 94.75 89 ILE A CA 1
ATOM 751 C C . ILE A 1 89 ? -14.455 -11.385 13.719 1.00 94.75 89 ILE A C 1
ATOM 753 O O . ILE A 1 89 ? -14.483 -12.575 14.024 1.00 94.75 89 ILE A O 1
ATOM 757 N N . LEU A 1 90 ? -13.346 -10.651 13.803 1.00 91.12 90 LEU A N 1
ATOM 758 C CA . LEU A 1 90 ? -12.076 -11.190 14.282 1.00 91.12 90 LEU A CA 1
ATOM 759 C C . LEU A 1 90 ? -12.037 -11.353 15.808 1.00 91.12 90 LEU A C 1
ATOM 761 O O . LEU A 1 90 ? -11.114 -11.992 16.309 1.00 91.12 90 LEU A O 1
ATOM 765 N N . GLU A 1 91 ? -12.991 -10.755 16.535 1.00 90.62 91 GLU A N 1
ATOM 766 C CA . GLU A 1 91 ? -13.036 -10.701 18.006 1.00 90.62 91 GLU A CA 1
ATOM 767 C C . GLU A 1 91 ? -11.696 -10.254 18.630 1.00 90.62 91 GLU A C 1
ATOM 769 O O . GLU A 1 91 ? -11.336 -10.623 19.749 1.00 90.62 91 GLU A O 1
ATOM 774 N N . HIS A 1 92 ? -10.926 -9.446 17.894 1.00 88.00 92 HIS A N 1
ATOM 775 C CA . HIS A 1 92 ? -9.560 -9.081 18.244 1.00 88.00 92 HIS A CA 1
ATOM 776 C C . HIS A 1 92 ? -9.297 -7.601 17.980 1.00 88.00 92 HIS A C 1
ATOM 778 O O . HIS A 1 92 ? -9.599 -7.088 16.906 1.00 88.00 92 HIS A O 1
ATOM 784 N N . SER A 1 93 ? -8.691 -6.914 18.951 1.00 83.75 93 SER A N 1
ATOM 785 C CA . SER A 1 93 ? -8.276 -5.518 18.806 1.00 83.75 93 SER A CA 1
ATOM 786 C C . SER A 1 93 ? -6.889 -5.430 18.174 1.00 83.75 93 SER A C 1
ATOM 788 O O . SER A 1 93 ? -5.906 -5.910 18.745 1.00 83.75 93 SER A O 1
ATOM 790 N N . ILE A 1 94 ? -6.793 -4.761 17.030 1.00 87.19 94 ILE A N 1
ATOM 791 C CA . ILE A 1 94 ? -5.517 -4.519 16.363 1.00 87.19 94 ILE A CA 1
ATOM 792 C C . ILE A 1 94 ? -4.865 -3.298 17.020 1.00 87.19 94 ILE A C 1
ATOM 794 O O . ILE A 1 94 ? -5.382 -2.188 16.970 1.00 87.19 94 ILE A O 1
ATOM 798 N N . ASN A 1 95 ? -3.729 -3.515 17.684 1.00 87.75 95 ASN A N 1
ATOM 799 C CA . ASN A 1 95 ? -3.042 -2.475 18.464 1.00 87.75 95 ASN A CA 1
ATOM 800 C C . ASN A 1 95 ? -2.082 -1.604 17.634 1.00 87.75 95 ASN A C 1
ATOM 802 O O . ASN A 1 95 ? -1.435 -0.710 18.176 1.00 87.75 95 ASN A O 1
ATOM 806 N N . HIS A 1 96 ? -1.934 -1.895 16.344 1.00 92.00 96 HIS A N 1
ATOM 807 C CA . HIS A 1 96 ? -1.059 -1.177 15.423 1.00 92.00 96 HIS A CA 1
ATOM 808 C C . HIS A 1 96 ? -1.830 -0.801 14.162 1.00 92.00 96 HIS A C 1
ATOM 810 O O . HIS A 1 96 ? -2.835 -1.425 13.831 1.00 92.00 96 HIS A O 1
ATOM 816 N N . LYS A 1 97 ? -1.359 0.227 13.456 1.00 94.69 97 LYS A N 1
ATOM 817 C CA . LYS A 1 97 ? -1.982 0.627 12.196 1.00 94.69 97 LYS A CA 1
ATOM 818 C C . LYS A 1 97 ? -1.675 -0.396 11.115 1.00 94.69 97 LYS A C 1
ATOM 820 O O . LYS A 1 97 ? -0.542 -0.862 11.011 1.00 94.69 97 LYS A O 1
ATOM 825 N N . ILE A 1 98 ? -2.681 -0.723 10.319 1.00 93.94 98 ILE A N 1
ATOM 826 C CA . ILE A 1 98 ? -2.544 -1.651 9.201 1.00 93.94 98 ILE A CA 1
ATOM 827 C C . ILE A 1 98 ? -1.998 -0.882 7.999 1.00 93.94 98 ILE A C 1
ATOM 829 O O . ILE A 1 98 ? -2.532 0.159 7.613 1.00 93.94 98 ILE A O 1
ATOM 833 N N . GLU A 1 99 ? -0.938 -1.402 7.394 1.00 94.88 99 GLU A N 1
ATOM 834 C CA . GLU A 1 99 ? -0.345 -0.819 6.195 1.00 94.88 99 GLU A CA 1
ATOM 835 C C . GLU A 1 99 ? -1.059 -1.328 4.939 1.00 94.88 99 GLU A C 1
ATOM 837 O O . GLU A 1 99 ? -1.224 -2.532 4.739 1.00 94.88 99 GLU A O 1
ATOM 842 N N . ILE A 1 100 ? -1.476 -0.405 4.073 1.00 94.50 100 ILE A N 1
ATOM 843 C CA . ILE A 1 100 ? -2.092 -0.704 2.781 1.00 94.50 100 ILE A CA 1
ATOM 844 C C . ILE A 1 100 ? -1.227 -0.108 1.678 1.00 94.50 100 ILE A C 1
ATOM 846 O O . ILE A 1 100 ? -0.942 1.087 1.676 1.00 94.50 100 ILE A O 1
ATOM 850 N N . ILE A 1 101 ? -0.847 -0.921 0.697 1.00 92.25 101 ILE A N 1
ATOM 851 C CA . ILE A 1 101 ? -0.083 -0.467 -0.466 1.00 92.25 101 ILE A CA 1
ATOM 852 C C . ILE A 1 101 ? -0.967 -0.568 -1.702 1.00 92.25 101 ILE A C 1
ATOM 854 O O . ILE A 1 101 ? -1.472 -1.639 -2.038 1.00 92.25 101 ILE A O 1
ATOM 858 N N . VAL A 1 102 ? -1.143 0.556 -2.388 1.00 92.06 102 VAL A N 1
ATOM 859 C CA . VAL A 1 102 ? -1.989 0.665 -3.574 1.00 92.06 102 VAL A CA 1
ATOM 860 C C . VAL A 1 102 ? -1.116 0.698 -4.822 1.00 92.06 102 VAL A C 1
ATOM 862 O O . VAL A 1 102 ? -0.370 1.650 -5.052 1.00 92.06 102 VAL A O 1
ATOM 865 N N . TYR A 1 103 ? -1.250 -0.345 -5.641 1.00 89.31 103 TYR A N 1
ATOM 866 C CA . TYR A 1 103 ? -0.637 -0.441 -6.965 1.00 89.31 103 TYR A CA 1
ATOM 867 C C . TYR A 1 103 ? -1.645 -0.054 -8.047 1.00 89.31 103 TYR A C 1
ATOM 869 O O . TYR A 1 103 ? -2.791 -0.504 -8.017 1.00 89.31 103 TYR A O 1
ATOM 877 N N . THR A 1 104 ? -1.224 0.767 -9.010 1.00 86.69 104 THR A N 1
ATOM 878 C CA . THR A 1 104 ? -2.055 1.136 -10.169 1.00 86.69 104 THR A CA 1
ATOM 879 C C . THR A 1 104 ? -2.032 0.059 -11.253 1.00 86.69 104 THR A C 1
ATOM 881 O O . THR A 1 104 ? -3.022 -0.104 -11.965 1.00 86.69 104 THR A O 1
ATOM 884 N N . ASP A 1 105 ? -0.940 -0.707 -11.349 1.00 84.25 105 ASP A N 1
ATOM 885 C CA . ASP A 1 105 ? -0.770 -1.793 -12.314 1.00 84.25 105 ASP A CA 1
ATOM 886 C C . ASP A 1 105 ? -0.360 -3.108 -11.624 1.00 84.25 105 ASP A C 1
ATOM 888 O O . ASP A 1 105 ? 0.465 -3.160 -10.710 1.00 84.25 105 ASP A O 1
ATOM 892 N N . ILE A 1 106 ? -0.921 -4.223 -12.093 1.00 82.12 106 ILE A N 1
ATOM 893 C CA . ILE A 1 106 ? -0.597 -5.568 -11.601 1.00 82.12 106 ILE A CA 1
ATOM 894 C C . ILE A 1 106 ? 0.844 -5.994 -11.918 1.00 82.12 106 ILE A C 1
ATOM 896 O O . ILE A 1 106 ? 1.417 -6.858 -11.247 1.00 82.12 106 ILE A O 1
ATOM 900 N N . THR A 1 107 ? 1.441 -5.433 -12.965 1.00 79.38 107 THR A N 1
ATOM 901 C CA . THR A 1 107 ? 2.843 -5.659 -13.315 1.00 79.38 107 THR A CA 1
ATOM 902 C C . THR A 1 107 ? 3.781 -5.070 -12.268 1.00 79.38 107 THR A C 1
ATOM 904 O O . THR A 1 107 ? 4.827 -5.674 -12.025 1.00 79.38 107 THR A O 1
ATOM 907 N N . ASP A 1 108 ? 3.374 -3.998 -11.588 1.00 79.38 108 ASP A N 1
ATOM 908 C CA . ASP A 1 108 ? 4.133 -3.360 -10.512 1.00 79.38 108 ASP A CA 1
ATOM 909 C C . ASP A 1 108 ? 4.083 -4.199 -9.234 1.00 79.38 108 ASP A C 1
ATOM 911 O O . ASP A 1 108 ? 5.120 -4.445 -8.618 1.00 79.38 108 ASP A O 1
ATOM 915 N N . LEU 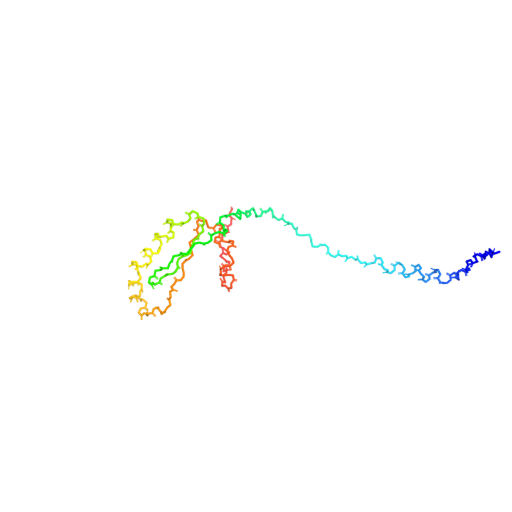A 1 109 ? 2.920 -4.778 -8.916 1.00 81.31 109 LEU A N 1
ATOM 916 C CA . LEU A 1 109 ? 2.794 -5.776 -7.848 1.00 81.31 109 LEU A CA 1
ATOM 917 C C . LEU A 1 109 ? 3.742 -6.967 -8.076 1.00 81.31 109 LEU A C 1
ATOM 919 O O . LEU A 1 109 ? 4.413 -7.414 -7.153 1.00 81.31 109 LEU A O 1
ATOM 923 N N . LYS A 1 110 ? 3.849 -7.460 -9.317 1.00 76.06 110 LYS A N 1
ATOM 924 C CA . LYS A 1 110 ? 4.739 -8.584 -9.682 1.00 76.06 110 LYS A CA 1
ATOM 925 C C . LYS A 1 110 ? 6.226 -8.221 -9.720 1.00 76.06 110 LYS A C 1
ATOM 927 O O . LYS A 1 110 ? 7.068 -9.115 -9.806 1.00 76.06 110 LYS A O 1
ATOM 932 N N . GLN A 1 111 ? 6.548 -6.933 -9.782 1.00 68.69 111 GLN A N 1
ATOM 933 C CA . GLN A 1 111 ? 7.918 -6.417 -9.749 1.00 68.69 111 GLN A CA 1
ATOM 934 C C . GLN A 1 111 ? 8.347 -6.002 -8.344 1.00 68.69 111 GLN A C 1
ATOM 936 O O . GLN A 1 111 ? 9.546 -5.919 -8.082 1.00 68.69 111 GLN A O 1
ATOM 941 N N . SER A 1 112 ? 7.384 -5.745 -7.461 1.00 69.56 112 SER A N 1
ATOM 942 C CA . SER A 1 112 ? 7.626 -5.474 -6.057 1.00 69.56 112 SER A CA 1
ATOM 943 C C . SER A 1 112 ? 8.278 -6.686 -5.397 1.00 69.56 112 SER A C 1
ATOM 945 O O . SER A 1 112 ? 7.800 -7.810 -5.512 1.00 69.56 112 SER A O 1
ATOM 947 N N . ASN A 1 113 ? 9.371 -6.449 -4.674 1.00 64.25 113 ASN A N 1
ATOM 948 C CA . ASN A 1 113 ? 10.005 -7.481 -3.854 1.00 64.25 113 ASN A CA 1
ATOM 949 C C . ASN A 1 113 ? 9.244 -7.728 -2.535 1.00 64.25 113 ASN A C 1
ATOM 951 O O . ASN A 1 113 ? 9.674 -8.562 -1.734 1.00 64.25 113 ASN A O 1
ATOM 955 N N . MET A 1 114 ? 8.137 -7.016 -2.280 1.00 64.00 114 MET A N 1
ATOM 956 C CA . MET A 1 114 ? 7.318 -7.221 -1.084 1.00 64.00 114 MET A CA 1
ATOM 957 C C . MET A 1 114 ? 6.640 -8.598 -1.133 1.00 64.00 114 MET A C 1
ATOM 959 O O . MET A 1 114 ? 5.918 -8.901 -2.077 1.00 64.00 114 MET A O 1
ATOM 963 N N . GLY A 1 115 ? 6.902 -9.441 -0.129 1.00 56.50 115 GLY A N 1
ATOM 964 C CA . GLY A 1 115 ? 6.382 -10.815 -0.053 1.00 56.50 115 GLY A CA 1
ATOM 965 C C . GLY A 1 115 ? 7.294 -11.902 -0.637 1.00 56.50 115 GLY A C 1
ATOM 966 O O . GLY A 1 115 ? 6.890 -13.056 -0.710 1.00 56.50 115 GLY A O 1
ATOM 967 N N . THR A 1 116 ? 8.540 -11.587 -1.013 1.00 52.84 116 THR A N 1
ATOM 968 C CA . THR A 1 116 ? 9.479 -12.587 -1.577 1.00 52.84 116 THR A CA 1
ATOM 969 C C . THR A 1 116 ? 9.901 -13.672 -0.568 1.00 52.84 116 THR A C 1
ATOM 971 O O . THR A 1 116 ? 10.456 -14.691 -0.971 1.00 52.84 116 THR A O 1
ATOM 974 N N . GLU A 1 117 ? 9.593 -13.514 0.724 1.00 54.50 117 GLU A N 1
ATOM 975 C CA . GLU A 1 117 ? 9.808 -14.566 1.729 1.00 54.50 117 GLU A CA 1
ATOM 976 C C . GLU A 1 117 ? 8.619 -15.527 1.907 1.00 54.50 117 GLU A C 1
ATOM 978 O O . GLU A 1 117 ? 8.808 -16.606 2.463 1.00 54.50 117 GLU A O 1
ATOM 983 N N . GLU A 1 118 ? 7.429 -15.236 1.363 1.00 50.62 118 GLU A N 1
ATOM 984 C CA . GLU A 1 118 ? 6.275 -16.137 1.470 1.00 50.62 118 GLU A CA 1
ATOM 985 C C . GLU A 1 118 ? 5.764 -16.586 0.097 1.00 50.62 118 GLU A C 1
ATOM 987 O O . GLU A 1 118 ? 4.956 -15.948 -0.570 1.00 50.62 118 GLU A O 1
ATOM 992 N N . THR A 1 119 ? 6.239 -17.771 -0.295 1.00 45.41 119 THR A N 1
ATOM 993 C CA . THR A 1 119 ? 5.497 -18.757 -1.093 1.00 45.41 119 THR A CA 1
ATOM 994 C C . THR A 1 119 ? 4.720 -18.217 -2.299 1.00 45.41 119 THR A C 1
ATOM 996 O O . THR A 1 119 ? 3.490 -18.226 -2.333 1.00 45.41 119 THR A O 1
ATOM 999 N N . PHE A 1 120 ? 5.434 -17.951 -3.395 1.00 46.16 120 PHE A N 1
ATOM 1000 C CA . PHE A 1 120 ? 4.875 -18.254 -4.714 1.00 46.16 120 PHE A CA 1
ATOM 1001 C C . PHE A 1 120 ? 4.680 -19.775 -4.805 1.00 46.16 120 PHE A C 1
ATOM 1003 O O . PHE A 1 120 ? 5.523 -20.498 -5.342 1.00 46.16 120 PHE A O 1
ATOM 1010 N N . VAL A 1 121 ? 3.581 -20.290 -4.245 1.00 46.03 121 VAL A N 1
ATOM 1011 C CA . VAL A 1 121 ? 3.104 -21.624 -4.601 1.00 46.03 121 VAL A CA 1
ATOM 1012 C C . VAL A 1 121 ? 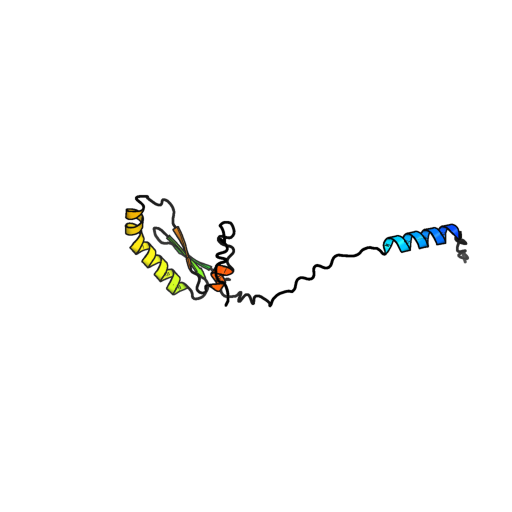2.823 -21.566 -6.090 1.00 46.03 121 VAL A C 1
ATOM 1014 O O . VAL A 1 121 ? 1.958 -20.841 -6.577 1.00 46.03 121 VAL A O 1
ATOM 1017 N N . ASN A 1 122 ? 3.650 -22.297 -6.816 1.00 43.81 122 ASN A N 1
ATOM 1018 C CA . ASN A 1 122 ? 3.547 -22.525 -8.234 1.00 43.81 122 ASN A CA 1
ATOM 1019 C C . ASN A 1 122 ? 2.172 -23.165 -8.491 1.00 43.81 122 ASN A C 1
ATOM 1021 O O . ASN A 1 122 ? 2.019 -24.376 -8.335 1.00 43.81 122 ASN A O 1
ATOM 1025 N N . THR A 1 123 ? 1.153 -22.379 -8.852 1.00 49.38 123 THR A N 1
ATOM 1026 C CA . THR A 1 123 ? -0.107 -22.908 -9.398 1.00 49.38 123 THR A CA 1
ATOM 1027 C C . THR A 1 123 ? 0.179 -23.425 -10.811 1.00 49.38 123 THR A C 1
ATOM 1029 O O . THR A 1 123 ? -0.239 -22.857 -11.819 1.00 49.38 123 THR A O 1
ATOM 1032 N N . GLY A 1 124 ? 0.969 -24.501 -10.883 1.00 46.12 124 GLY A N 1
ATOM 1033 C CA . GLY A 1 124 ? 1.341 -25.249 -12.079 1.00 46.12 124 GLY A CA 1
ATOM 1034 C C . GLY A 1 124 ? 0.179 -26.110 -12.560 1.00 46.12 124 GLY A C 1
ATOM 1035 O O . GLY A 1 124 ? 0.274 -27.331 -12.588 1.00 46.12 124 GLY A O 1
ATOM 1036 N N . GLY A 1 125 ? -0.936 -25.461 -12.887 1.00 54.03 125 GLY A N 1
ATOM 1037 C CA . GLY A 1 125 ? -2.200 -26.110 -13.231 1.00 54.03 125 GLY A CA 1
ATOM 1038 C C . GLY A 1 125 ? -2.895 -25.495 -14.440 1.00 54.03 125 GLY A C 1
ATOM 1039 O O . GLY A 1 125 ? -4.116 -25.514 -14.508 1.00 54.03 125 GLY A O 1
ATOM 1040 N N . GLN A 1 126 ? -2.149 -24.921 -15.385 1.00 43.00 126 GLN A N 1
ATOM 1041 C CA . GLN A 1 126 ? -2.690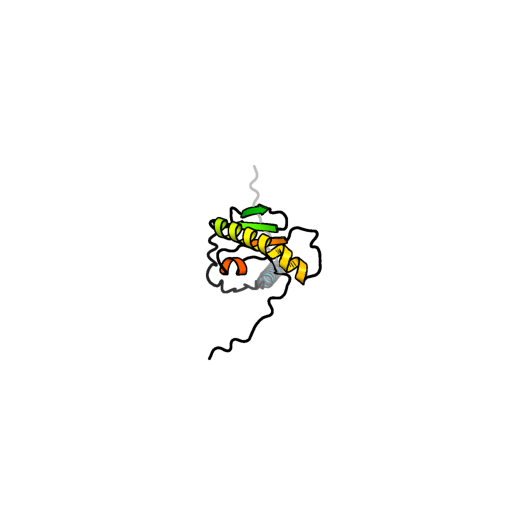 -24.546 -16.693 1.00 43.00 126 GLN A CA 1
ATOM 1042 C C . GLN A 1 126 ? -1.989 -25.391 -17.756 1.00 43.00 126 GLN A C 1
ATOM 1044 O O . GLN A 1 126 ? -0.920 -25.045 -18.260 1.00 43.00 126 GLN A O 1
ATOM 1049 N N . THR A 1 127 ? -2.574 -26.550 -18.057 1.00 47.69 127 THR A N 1
ATOM 1050 C CA . THR A 1 127 ? -2.199 -27.349 -19.223 1.00 47.69 127 THR A CA 1
ATOM 1051 C C . THR A 1 127 ? -2.691 -26.610 -20.460 1.00 47.69 127 THR A C 1
ATOM 1053 O O . THR A 1 127 ? -3.891 -26.439 -20.661 1.00 47.69 127 THR A O 1
ATOM 1056 N N . LYS A 1 128 ? -1.753 -26.135 -21.275 1.00 41.19 128 LYS A N 1
ATOM 1057 C CA . LYS A 1 128 ? -2.050 -25.602 -22.601 1.00 41.19 128 LYS A CA 1
ATOM 1058 C C . LYS A 1 128 ? -2.429 -26.776 -23.508 1.00 41.19 128 LYS A C 1
ATOM 1060 O O . LYS A 1 128 ? -1.619 -27.691 -23.656 1.00 41.19 128 LYS A O 1
ATOM 1065 N N . ILE A 1 129 ? -3.640 -26.748 -24.061 1.00 46.75 129 ILE A N 1
ATOM 1066 C CA . ILE A 1 129 ? -4.027 -27.575 -25.214 1.00 46.75 129 ILE A CA 1
ATOM 1067 C C . ILE A 1 129 ? -3.541 -26.876 -26.484 1.00 46.75 129 ILE A C 1
ATOM 1069 O O . ILE A 1 129 ? -3.644 -25.625 -26.529 1.00 46.75 129 ILE A O 1
#